Protein AF-A0A392UKX2-F1 (afdb_monomer)

Structure (mmCIF, N/CA/C/O backbone):
data_AF-A0A392UKX2-F1
#
_entry.id   AF-A0A392UKX2-F1
#
loop_
_atom_site.group_PDB
_atom_site.id
_atom_site.type_symbol
_atom_site.label_atom_id
_atom_site.label_alt_id
_atom_site.label_comp_id
_atom_site.label_asym_i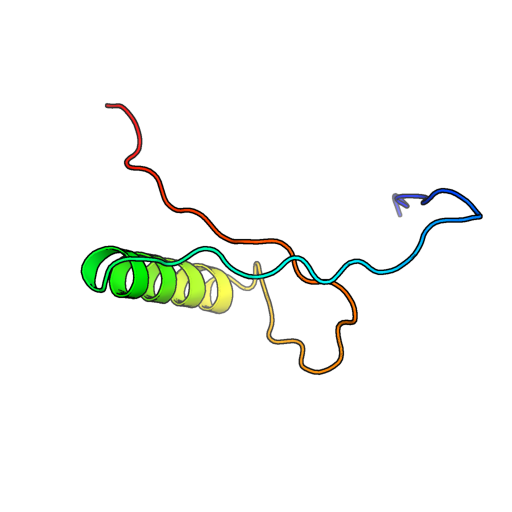d
_atom_site.label_entity_id
_atom_site.label_seq_id
_atom_site.pdbx_PDB_ins_code
_atom_site.Cartn_x
_atom_site.Cartn_y
_atom_site.Cartn_z
_atom_site.occupancy
_atom_site.B_iso_or_equiv
_atom_site.auth_seq_id
_atom_site.auth_comp_id
_atom_site.auth_asym_id
_atom_site.auth_atom_id
_atom_site.pdbx_PDB_model_num
ATOM 1 N N . MET A 1 1 ? -8.297 12.500 -22.711 1.00 83.81 1 MET A N 1
ATOM 2 C CA . MET A 1 1 ? -7.694 11.505 -21.802 1.00 83.81 1 MET A CA 1
ATOM 3 C C . MET A 1 1 ? -6.376 12.090 -21.333 1.00 83.81 1 MET A C 1
ATOM 5 O O . MET A 1 1 ? -5.617 12.547 -22.176 1.00 83.81 1 MET A O 1
ATOM 9 N N . HIS A 1 2 ? -6.176 12.227 -20.025 1.00 92.88 2 HIS A N 1
ATOM 10 C CA . HIS A 1 2 ? -4.931 12.761 -19.475 1.00 92.88 2 HIS A CA 1
ATOM 11 C C . HIS A 1 2 ? -3.953 11.602 -19.262 1.00 92.88 2 HIS A C 1
ATOM 13 O O . HIS A 1 2 ? -4.354 10.586 -18.699 1.00 92.88 2 HIS A O 1
ATOM 19 N N . ASN A 1 3 ? -2.709 11.757 -19.718 1.00 93.62 3 ASN A N 1
ATOM 20 C CA . ASN A 1 3 ? -1.673 10.732 -19.619 1.00 93.62 3 ASN A CA 1
ATOM 21 C C . ASN A 1 3 ? -0.584 11.196 -18.653 1.00 93.62 3 ASN A C 1
ATOM 23 O O . ASN A 1 3 ? -0.125 12.335 -18.739 1.00 93.62 3 ASN A O 1
ATOM 27 N N . ILE A 1 4 ? -0.153 10.292 -17.777 1.00 93.38 4 ILE A N 1
ATOM 28 C CA . ILE A 1 4 ? 1.010 10.486 -16.913 1.00 93.38 4 ILE A CA 1
ATOM 29 C C . ILE A 1 4 ? 2.191 9.805 -17.608 1.00 93.38 4 ILE A C 1
ATOM 31 O O . ILE A 1 4 ? 2.169 8.593 -17.813 1.00 93.38 4 ILE A O 1
ATOM 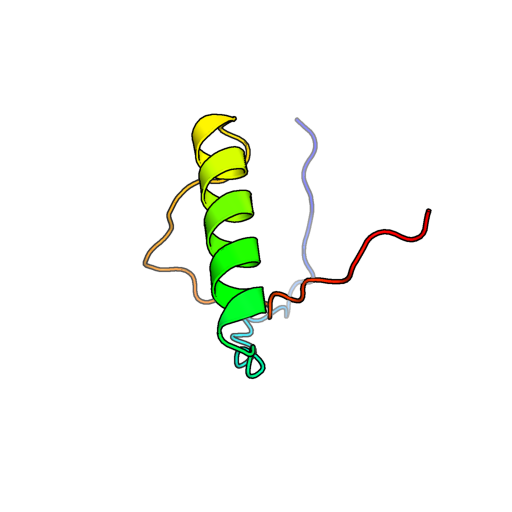35 N N . MET A 1 5 ? 3.185 10.592 -18.017 1.00 94.88 5 MET A N 1
ATOM 36 C CA . MET A 1 5 ? 4.405 10.104 -18.669 1.00 94.88 5 MET A CA 1
ATOM 37 C C . MET A 1 5 ? 5.448 9.728 -17.608 1.00 94.88 5 MET A C 1
ATOM 39 O O . MET A 1 5 ? 5.489 10.349 -16.546 1.00 94.88 5 MET A O 1
ATOM 43 N N . MET A 1 6 ? 6.289 8.736 -17.897 1.00 92.25 6 MET A N 1
ATOM 44 C CA . MET A 1 6 ? 7.440 8.363 -17.062 1.00 92.25 6 MET A CA 1
ATOM 45 C C . MET A 1 6 ? 8.748 8.676 -17.797 1.00 92.25 6 MET A C 1
ATOM 47 O O . MET A 1 6 ? 8.728 8.902 -19.005 1.00 92.25 6 MET A O 1
ATOM 51 N N . GLU A 1 7 ? 9.861 8.722 -17.064 1.00 95.62 7 GLU A N 1
ATOM 52 C CA . GLU A 1 7 ? 11.202 8.913 -17.633 1.00 95.62 7 GLU A CA 1
ATOM 53 C C . GLU A 1 7 ? 11.623 7.693 -18.475 1.00 95.62 7 GLU A C 1
ATOM 55 O O . GLU A 1 7 ? 11.242 6.560 -18.167 1.00 95.62 7 GLU A O 1
ATOM 60 N N . ASP A 1 8 ? 12.406 7.921 -19.536 1.00 92.88 8 ASP A N 1
ATOM 61 C CA . ASP A 1 8 ? 12.753 6.898 -20.539 1.00 92.88 8 ASP A CA 1
ATOM 62 C C . ASP A 1 8 ? 13.585 5.730 -19.968 1.00 92.88 8 ASP A C 1
ATOM 64 O O . ASP A 1 8 ? 13.539 4.612 -20.484 1.00 92.88 8 ASP A O 1
ATOM 68 N N . ASP A 1 9 ? 14.346 5.963 -18.900 1.00 93.94 9 ASP A N 1
ATOM 69 C CA . ASP A 1 9 ? 15.241 4.998 -18.250 1.00 93.94 9 ASP A CA 1
ATOM 70 C C . ASP A 1 9 ? 14.686 4.430 -16.930 1.00 93.94 9 ASP A C 1
ATOM 72 O O . ASP A 1 9 ? 15.388 3.723 -16.195 1.00 93.94 9 ASP A O 1
ATOM 76 N N . TYR A 1 10 ? 13.411 4.694 -16.642 1.00 91.56 10 TYR A N 1
ATOM 77 C CA . TYR A 1 10 ? 12.750 4.260 -15.418 1.00 91.56 10 TYR A CA 1
ATOM 78 C C . TYR A 1 10 ? 12.659 2.732 -15.296 1.00 91.56 10 TYR A C 1
ATOM 80 O O . TYR A 1 10 ? 12.354 2.014 -16.252 1.00 91.56 10 TYR A O 1
ATOM 88 N N . LYS A 1 11 ? 12.884 2.213 -14.081 1.00 93.81 11 LYS A N 1
ATOM 89 C CA . LYS A 1 11 ? 12.861 0.771 -13.786 1.00 93.81 11 LYS A CA 1
ATOM 90 C C . LYS A 1 11 ? 11.969 0.437 -12.589 1.00 93.81 11 LYS A C 1
ATOM 92 O O . LYS A 1 11 ? 12.087 1.124 -11.575 1.00 93.81 11 LYS A O 1
ATOM 97 N N . PRO A 1 12 ? 11.156 -0.642 -12.659 1.00 93.94 12 PRO A N 1
ATOM 98 C CA . PRO A 1 12 ? 10.420 -1.192 -11.517 1.00 93.94 12 PRO A CA 1
ATOM 99 C C . PRO A 1 12 ? 11.270 -1.354 -10.272 1.00 93.94 12 PRO A C 1
ATOM 101 O O . PRO A 1 12 ? 12.326 -1.980 -10.304 1.00 93.94 12 PRO A O 1
ATOM 104 N N . VAL A 1 13 ? 10.769 -0.799 -9.167 1.00 94.12 13 VAL A N 1
ATOM 105 C CA . VAL A 1 13 ? 11.343 -0.978 -7.837 1.00 94.12 13 VAL A CA 1
ATOM 106 C C . VAL A 1 13 ? 10.328 -1.682 -6.950 1.00 94.12 13 VAL A C 1
ATOM 108 O O . VAL A 1 13 ? 9.212 -1.201 -6.736 1.00 94.12 13 VAL A O 1
ATOM 111 N N . ALA A 1 14 ? 10.759 -2.806 -6.385 1.00 94.12 14 ALA A N 1
ATOM 112 C CA . ALA A 1 14 ? 10.068 -3.481 -5.303 1.00 94.12 14 ALA A CA 1
ATOM 113 C C . ALA A 1 14 ? 10.731 -3.111 -3.973 1.00 94.12 14 ALA A C 1
ATOM 115 O O . ALA A 1 14 ? 11.765 -3.665 -3.592 1.00 94.12 14 ALA A O 1
ATOM 116 N N . GLN A 1 15 ? 10.159 -2.137 -3.269 1.00 94.44 15 GLN A N 1
ATOM 117 C CA . GLN A 1 15 ? 10.644 -1.740 -1.952 1.00 94.44 15 GLN A CA 1
ATOM 118 C C . GLN A 1 15 ? 10.151 -2.730 -0.882 1.00 94.44 15 GLN A C 1
ATOM 120 O O . GLN A 1 15 ? 8.961 -3.053 -0.847 1.00 94.44 15 GLN A 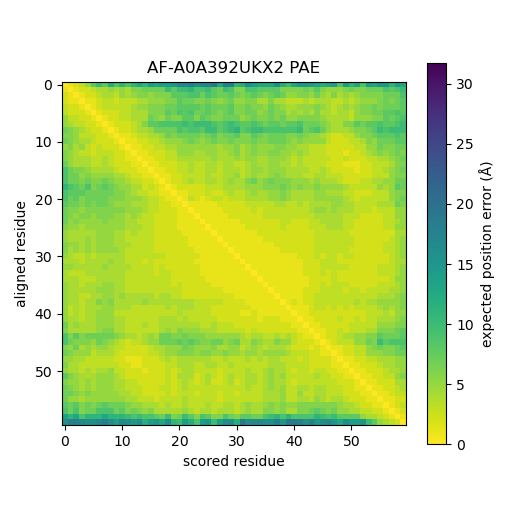O 1
ATOM 125 N N 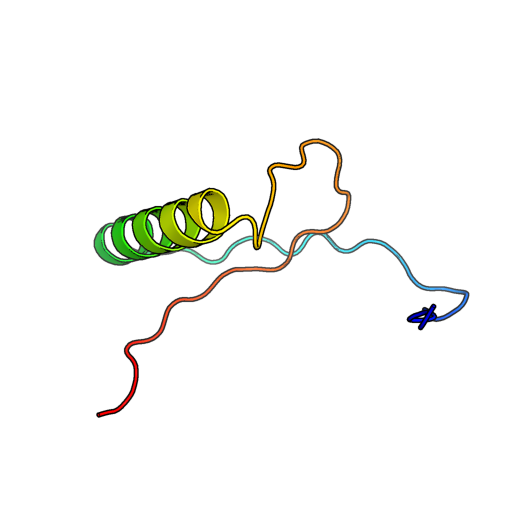. PRO A 1 16 ? 11.027 -3.203 0.024 1.00 92.62 16 PRO A N 1
ATOM 126 C CA . PRO A 1 16 ? 10.622 -4.120 1.081 1.00 92.62 16 PRO A CA 1
ATOM 127 C C . PRO A 1 16 ? 9.645 -3.441 2.050 1.00 92.62 16 PRO A C 1
ATOM 129 O O . PRO A 1 16 ? 9.866 -2.316 2.509 1.00 92.62 16 PRO A O 1
ATOM 132 N N . GLN A 1 17 ? 8.571 -4.149 2.400 1.00 92.56 17 GLN A N 1
ATOM 133 C CA . GLN A 1 17 ? 7.585 -3.673 3.366 1.00 92.56 17 GLN A CA 1
ATOM 134 C C . GLN A 1 17 ? 8.211 -3.563 4.763 1.00 92.56 17 GLN A C 1
ATOM 136 O O . GLN A 1 17 ? 8.830 -4.503 5.266 1.00 92.56 17 GLN A O 1
ATOM 141 N N . ARG A 1 18 ? 8.009 -2.420 5.428 1.00 91.69 18 ARG A N 1
ATOM 142 C CA . ARG A 1 18 ? 8.459 -2.222 6.812 1.00 91.69 18 ARG A CA 1
ATOM 143 C C . ARG A 1 18 ? 7.602 -3.032 7.781 1.00 91.69 18 ARG A C 1
ATOM 145 O O . ARG A 1 18 ? 6.411 -3.247 7.547 1.00 91.69 18 ARG A O 1
ATOM 152 N N . HIS A 1 19 ? 8.207 -3.459 8.888 1.00 93.00 19 HIS A N 1
ATOM 153 C CA . HIS A 1 19 ? 7.502 -4.215 9.915 1.00 93.00 19 HIS A CA 1
ATOM 154 C C . HIS A 1 19 ? 6.374 -3.380 10.539 1.00 93.00 19 HIS A C 1
ATOM 156 O O . HIS A 1 19 ? 6.597 -2.267 11.010 1.00 93.00 19 HIS A O 1
ATOM 162 N N . LEU A 1 20 ? 5.170 -3.952 10.570 1.00 91.06 20 LEU A N 1
ATOM 163 C CA . LEU A 1 20 ? 4.000 -3.392 11.240 1.00 91.06 20 LEU A CA 1
ATOM 164 C C . LEU A 1 20 ? 3.666 -4.253 12.456 1.00 91.06 20 LEU A C 1
ATOM 166 O O . LEU A 1 20 ? 3.631 -5.482 12.354 1.00 91.06 20 LEU A O 1
ATOM 170 N N . ASN A 1 21 ? 3.371 -3.611 13.586 1.00 92.69 21 ASN A N 1
ATOM 171 C CA . ASN A 1 21 ? 2.851 -4.320 14.752 1.00 92.69 21 ASN A CA 1
ATOM 172 C C . ASN A 1 21 ? 1.453 -4.924 14.445 1.00 92.69 21 ASN A C 1
ATOM 174 O O . ASN A 1 21 ? 0.787 -4.478 13.503 1.00 92.69 21 ASN A O 1
ATOM 178 N N . PRO A 1 22 ? 0.991 -5.935 15.204 1.00 94.31 22 PRO A N 1
ATOM 179 C CA . PRO A 1 22 ? -0.277 -6.619 14.928 1.00 94.31 22 PRO A CA 1
ATOM 180 C C . PRO A 1 22 ? -1.493 -5.686 14.843 1.00 94.31 22 PRO A C 1
ATOM 182 O O . PRO A 1 22 ? -2.262 -5.780 13.890 1.00 94.31 22 PRO A O 1
ATOM 185 N N . THR A 1 23 ? -1.617 -4.724 15.762 1.00 92.94 23 THR A N 1
ATOM 186 C CA . THR A 1 23 ? -2.714 -3.742 15.770 1.00 92.94 23 THR A CA 1
ATOM 187 C C . THR A 1 23 ? -2.757 -2.934 14.475 1.00 92.94 23 THR A C 1
ATOM 189 O O . THR A 1 23 ? -3.812 -2.748 13.873 1.00 92.94 23 THR A O 1
ATOM 192 N N . MET A 1 24 ? -1.596 -2.493 13.991 1.00 92.19 24 MET A N 1
ATOM 193 C CA . MET A 1 24 ? -1.493 -1.730 12.749 1.00 92.19 24 MET A CA 1
ATOM 194 C C . MET A 1 24 ? -1.804 -2.589 11.523 1.00 92.19 24 MET A C 1
ATOM 196 O O . MET A 1 24 ? -2.422 -2.088 10.586 1.00 92.19 24 MET A O 1
ATOM 200 N N . LYS A 1 25 ? -1.452 -3.882 11.529 1.00 92.12 25 LYS A N 1
ATOM 201 C CA . LYS A 1 25 ? -1.847 -4.809 10.453 1.00 92.12 25 LYS A CA 1
ATOM 202 C C . LYS A 1 25 ? -3.366 -4.937 10.346 1.00 92.12 25 LYS A C 1
ATOM 204 O O . LYS A 1 25 ? -3.890 -4.960 9.234 1.00 92.12 25 LYS A O 1
ATOM 209 N N . GLU A 1 26 ? -4.075 -4.990 11.473 1.00 94.44 26 GLU A N 1
ATOM 210 C CA . GLU A 1 26 ? -5.541 -5.033 11.468 1.00 94.44 26 GLU A CA 1
ATOM 211 C C . GLU A 1 26 ? -6.156 -3.745 10.917 1.00 94.44 26 GLU A C 1
ATOM 213 O O . GLU A 1 26 ? -7.090 -3.811 10.115 1.00 94.44 26 GLU A O 1
ATOM 218 N N . VAL A 1 27 ? -5.622 -2.581 11.302 1.00 93.94 27 VAL A N 1
ATOM 219 C CA . VAL A 1 27 ? -6.076 -1.286 10.771 1.00 93.94 27 VAL A CA 1
ATOM 220 C C . VAL A 1 27 ? -5.841 -1.211 9.263 1.00 93.94 27 VAL A C 1
ATOM 222 O O . VAL A 1 27 ? -6.781 -0.922 8.528 1.00 93.94 27 VAL A O 1
ATOM 225 N N . VAL A 1 28 ? -4.634 -1.551 8.789 1.00 94.06 28 VAL A N 1
ATOM 226 C CA . VAL A 1 28 ? -4.319 -1.608 7.349 1.00 94.06 28 VAL A CA 1
ATOM 227 C C . VAL A 1 28 ? -5.312 -2.502 6.618 1.00 94.06 28 VAL A C 1
ATOM 229 O O . VAL A 1 28 ? -5.881 -2.089 5.613 1.00 94.06 28 VAL A O 1
ATOM 232 N N . ARG A 1 29 ? -5.566 -3.711 7.131 1.00 94.19 29 ARG A N 1
ATOM 233 C CA . ARG A 1 29 ? -6.490 -4.654 6.492 1.00 94.19 29 ARG A CA 1
ATOM 234 C C . ARG A 1 29 ? -7.903 -4.080 6.379 1.00 94.19 29 ARG A C 1
ATOM 236 O O . ARG A 1 29 ? -8.515 -4.220 5.325 1.00 94.19 29 ARG A O 1
ATOM 243 N N . LYS A 1 30 ? -8.415 -3.434 7.433 1.00 96.06 30 LYS A N 1
ATOM 244 C CA . LYS A 1 30 ? -9.746 -2.804 7.416 1.00 96.06 30 LYS A CA 1
ATOM 245 C C . LYS A 1 30 ? -9.827 -1.683 6.381 1.00 96.06 30 LYS A C 1
ATOM 247 O O . LYS A 1 30 ? -10.805 -1.623 5.645 1.00 96.06 30 LYS A O 1
ATOM 252 N N . GLU A 1 31 ? -8.810 -0.830 6.297 1.00 94.88 31 GLU A N 1
ATOM 253 C CA . GLU A 1 31 ? -8.785 0.263 5.317 1.00 94.88 31 GLU A CA 1
ATOM 254 C C . GLU A 1 31 ? -8.653 -0.257 3.876 1.00 94.88 31 GLU A C 1
ATOM 256 O O . GLU A 1 31 ? -9.373 0.204 2.995 1.00 94.88 31 GLU A O 1
ATOM 261 N N . VAL A 1 32 ? -7.822 -1.277 3.634 1.00 95.25 32 VAL A N 1
ATOM 262 C CA . VAL A 1 32 ? -7.695 -1.911 2.308 1.00 95.25 32 VAL A CA 1
ATOM 263 C C . VAL A 1 32 ? -9.027 -2.507 1.845 1.00 95.25 32 VAL A C 1
ATOM 265 O O . VAL A 1 32 ? -9.405 -2.311 0.694 1.00 95.25 32 VAL A O 1
ATOM 268 N N . VAL A 1 33 ? -9.770 -3.184 2.729 1.00 97.56 33 VAL A N 1
ATOM 269 C CA . VAL A 1 33 ? -11.096 -3.731 2.389 1.00 97.56 33 VAL A CA 1
ATOM 270 C C . VAL A 1 33 ? -12.080 -2.618 2.029 1.00 97.56 33 VAL A C 1
ATOM 272 O O . VAL A 1 33 ? -12.732 -2.717 0.996 1.00 97.56 33 VAL A O 1
ATOM 275 N N . LYS A 1 34 ? -12.129 -1.522 2.797 1.00 97.25 34 LYS A N 1
ATOM 276 C CA . LYS A 1 34 ? -12.990 -0.372 2.465 1.00 97.25 34 LYS A CA 1
ATOM 277 C C . LYS A 1 34 ? -12.662 0.227 1.094 1.00 97.25 34 LYS A C 1
ATOM 279 O O . LYS A 1 34 ? -13.571 0.581 0.351 1.00 97.25 34 LYS A O 1
ATOM 284 N N . LEU A 1 35 ? -11.377 0.348 0.751 1.00 97.38 35 LEU A N 1
ATOM 285 C CA . LEU A 1 35 ? -10.951 0.882 -0.549 1.00 97.38 35 LEU A CA 1
ATOM 286 C C . LEU A 1 35 ? -11.282 -0.070 -1.709 1.00 97.38 35 LEU A C 1
ATOM 288 O O . LEU A 1 35 ? -11.625 0.402 -2.794 1.00 97.38 35 LEU A O 1
ATOM 292 N N . LEU A 1 36 ? -11.200 -1.386 -1.481 1.00 97.50 36 LEU A N 1
ATOM 293 C CA . LEU A 1 36 ? -11.635 -2.406 -2.441 1.00 97.50 36 LEU A CA 1
ATOM 294 C C . LEU A 1 36 ? -13.152 -2.343 -2.661 1.00 97.50 36 LEU A C 1
ATOM 296 O O . LEU A 1 36 ? -13.598 -2.316 -3.804 1.00 97.50 36 LEU A O 1
ATOM 300 N N . GLU A 1 37 ? -13.942 -2.265 -1.587 1.00 97.88 37 GLU A N 1
ATOM 301 C CA . GLU A 1 37 ? -15.408 -2.145 -1.653 1.00 97.88 37 GLU A CA 1
ATOM 302 C C . GLU A 1 37 ? -15.853 -0.848 -2.340 1.00 97.88 37 GLU A C 1
ATOM 304 O O . GLU A 1 37 ? -16.822 -0.846 -3.097 1.00 97.88 37 GLU A O 1
ATOM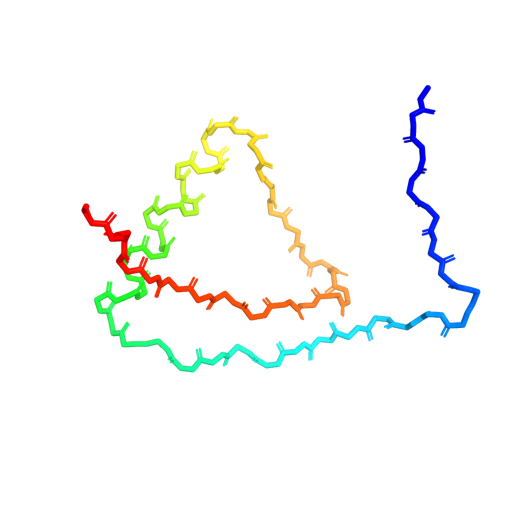 309 N N . ALA A 1 38 ? -15.118 0.247 -2.132 1.00 98.31 38 ALA A N 1
ATOM 310 C CA . ALA A 1 38 ? -15.348 1.516 -2.818 1.00 98.31 38 ALA A CA 1
ATOM 311 C C . ALA A 1 38 ? -14.922 1.504 -4.302 1.00 98.31 38 ALA A C 1
ATOM 313 O O . ALA A 1 38 ? -15.154 2.489 -5.002 1.00 98.31 38 ALA A O 1
ATOM 314 N N . GLY A 1 39 ? -14.266 0.440 -4.781 1.00 97.56 39 GLY A N 1
ATOM 315 C CA . GLY A 1 39 ? -13.747 0.346 -6.149 1.00 97.56 39 GLY A CA 1
ATOM 316 C C . GLY A 1 39 ? -12.580 1.296 -6.445 1.00 97.56 39 GLY A C 1
ATOM 317 O O . GLY A 1 39 ? -12.289 1.559 -7.609 1.00 97.56 39 GLY A O 1
ATOM 318 N N . MET A 1 40 ? -11.917 1.831 -5.411 1.00 97.56 40 MET A N 1
ATOM 319 C CA . MET A 1 40 ? -10.773 2.740 -5.572 1.00 97.56 40 MET A CA 1
ATOM 320 C C . MET A 1 40 ? -9.471 1.995 -5.883 1.00 97.56 40 MET A C 1
ATOM 322 O O . MET A 1 40 ? -8.576 2.557 -6.510 1.00 97.56 40 MET A O 1
ATOM 326 N N . ILE A 1 41 ? -9.356 0.744 -5.432 1.00 97.38 41 ILE A N 1
ATOM 327 C CA . ILE A 1 41 ? -8.210 -0.139 -5.687 1.00 97.38 41 ILE A CA 1
ATOM 328 C C . ILE A 1 41 ? -8.693 -1.515 -6.158 1.00 97.38 41 ILE A C 1
ATOM 330 O O . ILE A 1 41 ? -9.859 -1.863 -5.982 1.00 97.38 41 ILE A O 1
ATOM 334 N N . TYR A 1 42 ? -7.789 -2.311 -6.728 1.00 96.69 42 TYR A N 1
ATOM 335 C CA . TYR A 1 42 ? -8.055 -3.670 -7.206 1.00 96.69 42 TYR A CA 1
ATOM 336 C C . TYR A 1 42 ? -6.851 -4.591 -6.929 1.00 96.69 42 TYR A C 1
ATOM 338 O O . TYR A 1 42 ? -5.729 -4.098 -6.779 1.00 96.69 42 TYR A O 1
ATOM 346 N N . PRO A 1 43 ? -7.052 -5.918 -6.819 1.00 95.00 43 PRO A N 1
ATOM 347 C CA . PRO A 1 43 ? -5.950 -6.854 -6.630 1.00 95.00 43 PRO A CA 1
ATOM 348 C C . PRO A 1 43 ? -5.119 -6.998 -7.912 1.00 95.00 43 PRO A C 1
ATOM 350 O O . PRO A 1 43 ? -5.666 -7.133 -9.003 1.00 95.00 43 PRO A O 1
ATOM 353 N N . ILE A 1 44 ? -3.795 -7.026 -7.761 1.00 95.19 44 ILE A N 1
ATOM 354 C CA . ILE A 1 44 ? -2.828 -7.272 -8.837 1.00 95.19 44 ILE A CA 1
ATOM 355 C C . ILE A 1 44 ? -1.797 -8.295 -8.355 1.00 95.19 44 ILE A C 1
ATOM 357 O O . ILE A 1 44 ? -1.314 -8.200 -7.226 1.00 95.19 44 ILE A O 1
ATOM 361 N N . SER A 1 45 ? -1.489 -9.296 -9.180 1.00 91.75 45 SER A N 1
ATOM 362 C CA . SER A 1 45 ? -0.588 -10.399 -8.808 1.00 91.75 45 SER A CA 1
ATOM 363 C C . SER A 1 45 ? 0.810 -10.288 -9.416 1.00 91.75 45 SER A C 1
ATOM 365 O O . SER A 1 45 ? 1.757 -10.830 -8.856 1.00 91.75 45 SER A O 1
ATOM 367 N N . ASP A 1 46 ? 0.947 -9.609 -10.550 1.00 93.31 46 ASP A N 1
ATOM 368 C CA . ASP A 1 46 ? 2.123 -9.612 -11.431 1.00 93.31 46 ASP A CA 1
ATOM 369 C C . ASP A 1 46 ? 2.870 -8.265 -11.472 1.00 93.31 46 ASP A C 1
ATOM 371 O O . ASP A 1 46 ? 3.713 -8.029 -12.337 1.00 93.31 46 ASP A O 1
ATOM 375 N N . SER A 1 47 ? 2.606 -7.374 -10.512 1.00 92.50 47 SER A N 1
ATOM 376 C CA . SER A 1 47 ? 3.287 -6.081 -10.424 1.00 92.50 47 SER A CA 1
ATOM 377 C C . SER A 1 47 ? 4.757 -6.234 -10.025 1.00 92.50 47 SER A C 1
ATOM 379 O O . SER A 1 47 ? 5.074 -6.684 -8.925 1.00 92.50 47 SER A O 1
ATOM 381 N N . ALA A 1 48 ? 5.661 -5.742 -10.876 1.00 93.81 48 ALA A N 1
ATOM 382 C CA . ALA A 1 48 ? 7.070 -5.553 -10.523 1.00 93.81 48 ALA A CA 1
ATOM 383 C C . ALA A 1 48 ? 7.291 -4.372 -9.545 1.00 93.81 48 ALA A C 1
ATOM 385 O O . ALA A 1 48 ? 8.384 -4.200 -9.006 1.00 93.81 48 ALA A O 1
ATOM 386 N N . TRP A 1 49 ? 6.252 -3.562 -9.310 1.00 93.44 49 TRP A N 1
ATOM 387 C CA . TRP A 1 49 ? 6.250 -2.419 -8.399 1.00 93.44 49 TRP A CA 1
ATOM 388 C C . TRP A 1 49 ? 5.747 -2.800 -7.017 1.00 93.44 49 TRP A C 1
ATOM 390 O O . TRP A 1 49 ? 4.659 -3.369 -6.889 1.00 93.44 49 TRP A O 1
ATOM 400 N N . VAL A 1 50 ? 6.484 -2.390 -5.984 1.00 93.69 50 VAL A N 1
ATOM 401 C CA . VAL A 1 50 ? 6.027 -2.448 -4.590 1.00 93.69 50 VAL A CA 1
ATOM 402 C C . VAL A 1 50 ? 6.475 -1.182 -3.86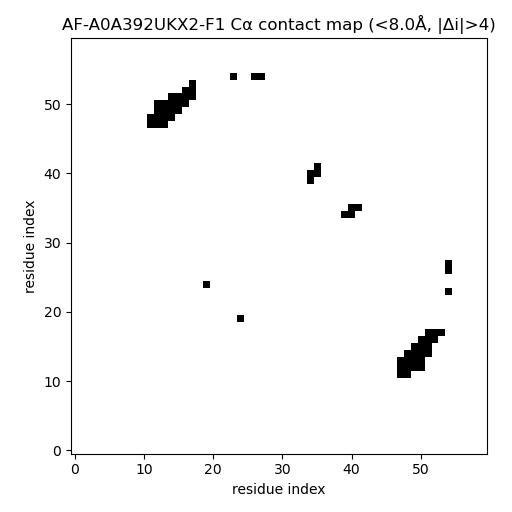9 1.00 93.69 50 VAL A C 1
ATOM 404 O O . VAL A 1 50 ? 7.661 -0.856 -3.863 1.00 93.69 50 VAL A O 1
ATOM 407 N N . SER A 1 51 ? 5.533 -0.485 -3.234 1.00 93.19 51 SER A N 1
ATOM 408 C CA . SER A 1 51 ? 5.799 0.649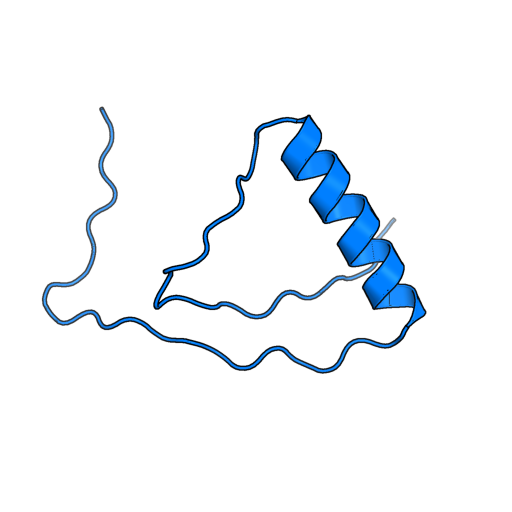 -2.343 1.00 93.19 51 SER A CA 1
ATOM 409 C C . SER A 1 51 ? 5.346 0.290 -0.922 1.00 93.19 51 SER A C 1
ATOM 411 O O . SER A 1 51 ? 4.295 -0.342 -0.774 1.00 93.19 51 SER A O 1
ATOM 413 N N . PRO A 1 52 ? 6.111 0.633 0.132 1.00 93.25 52 PRO A N 1
ATOM 414 C CA . PRO A 1 52 ? 5.769 0.258 1.491 1.00 93.25 52 PRO A CA 1
ATOM 415 C C . PRO A 1 52 ? 4.565 1.060 1.989 1.00 93.25 52 PRO A C 1
ATOM 417 O O . PRO A 1 52 ? 4.504 2.281 1.848 1.00 93.25 52 PRO A O 1
ATOM 420 N N . VAL A 1 53 ? 3.638 0.382 2.659 1.00 91.56 53 VAL A N 1
ATOM 421 C CA . VAL A 1 53 ? 2.473 1.016 3.286 1.00 91.56 53 VAL A CA 1
ATOM 422 C C . VAL A 1 53 ? 2.775 1.331 4.748 1.00 91.56 53 VAL A C 1
ATOM 424 O O . VAL A 1 53 ? 3.271 0.481 5.489 1.00 91.56 53 VAL A O 1
ATOM 427 N N . GLN A 1 54 ? 2.432 2.543 5.176 1.00 89.75 54 GLN A N 1
ATOM 428 C CA . GLN A 1 54 ? 2.502 2.989 6.564 1.00 89.75 54 GLN A CA 1
ATOM 429 C C . GLN A 1 54 ? 1.139 3.555 6.966 1.00 89.75 54 GLN A C 1
ATOM 431 O O . GLN A 1 54 ? 0.496 4.249 6.183 1.00 89.75 54 GLN A O 1
ATOM 436 N N . VAL A 1 55 ? 0.717 3.297 8.203 1.00 89.19 55 VAL A N 1
ATOM 437 C CA . VAL A 1 55 ? -0.466 3.935 8.792 1.00 89.19 55 VAL A CA 1
ATOM 438 C C . VAL A 1 55 ? -0.012 4.822 9.938 1.00 89.19 55 VAL A C 1
ATOM 440 O O . VAL A 1 55 ? 0.882 4.461 10.705 1.00 89.19 55 VAL A O 1
ATOM 443 N N . VAL A 1 56 ? -0.613 6.001 10.034 1.00 90.50 56 VAL A N 1
ATOM 444 C CA . VAL A 1 56 ? -0.357 6.975 11.092 1.00 90.50 56 VAL A CA 1
ATOM 445 C C . VAL A 1 56 ? -1.715 7.468 11.588 1.00 90.50 56 VAL A C 1
ATOM 447 O O . VAL A 1 56 ? -2.597 7.712 10.761 1.00 90.50 56 VAL A O 1
ATOM 450 N N . PRO A 1 57 ? -1.922 7.609 12.909 1.00 89.00 57 PRO A N 1
ATOM 451 C CA . PRO A 1 57 ? -3.127 8.237 13.429 1.00 89.00 57 PRO A CA 1
ATOM 452 C C . PRO A 1 57 ? -3.290 9.638 12.841 1.00 89.00 57 PRO A C 1
ATOM 454 O O . PRO A 1 57 ? -2.345 10.430 12.821 1.00 89.00 57 PRO A O 1
ATOM 457 N N . LYS A 1 58 ? -4.493 9.960 12.366 1.00 90.38 58 LYS A N 1
ATOM 458 C CA . LYS A 1 58 ? -4.791 11.315 11.913 1.00 90.38 58 LYS A CA 1
ATOM 459 C C . LYS A 1 58 ? -4.730 12.247 13.121 1.00 90.38 58 LYS A C 1
ATOM 461 O O . LYS A 1 58 ? -5.333 11.958 14.153 1.00 90.38 58 LYS A O 1
ATOM 466 N N . LYS A 1 59 ? -3.995 13.353 12.996 1.00 91.94 59 LYS A N 1
ATOM 467 C CA . LYS A 1 59 ? -4.017 14.403 14.013 1.00 91.94 59 LYS A CA 1
ATOM 468 C C . LYS A 1 59 ? -5.438 14.976 14.089 1.00 91.94 59 LYS A C 1
ATOM 470 O O . LYS A 1 59 ? -6.025 15.264 13.043 1.00 91.94 59 LYS A O 1
ATOM 475 N N . GLY A 1 60 ? -5.968 15.057 15.309 1.00 78.44 60 GLY A N 1
ATOM 476 C CA . GLY A 1 60 ? -7.228 15.738 15.616 1.00 78.44 60 GLY A CA 1
ATOM 477 C C . GLY A 1 60 ? -7.115 17.249 15.510 1.00 78.44 60 GLY A C 1
ATOM 478 O O . GLY A 1 60 ? -5.974 17.765 15.580 1.00 78.44 60 GLY A O 1
#

Foldseek 3Di:
DDDDDDDPPDDADADDADDDDPVQVVVVVVVVVVCVVVVVDDDDDPGSHHDYDDDDDDDD

Mean predicted aligned error: 4.1 Å

Solvent-accessible surface area (backbone atoms only — not comparable t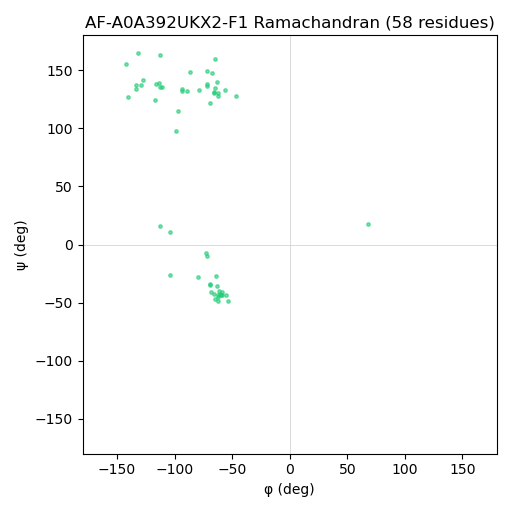o full-atom values): 4238 Å² total; per-residue (Å²): 135,90,81,87,84,78,68,95,83,69,72,78,52,66,47,79,68,67,93,68,58,74,71,55,48,53,51,51,52,55,52,53,50,53,36,43,76,70,65,78,49,80,94,78,92,82,66,63,60,37,78,59,81,83,87,75,84,78,83,128

Sequence (60 aa):
MHNIMMEDDYKPVAQPQRHLNPTMKEVVRKEVVKLLEAGMIYPISDSAWVSPVQVVPKKG
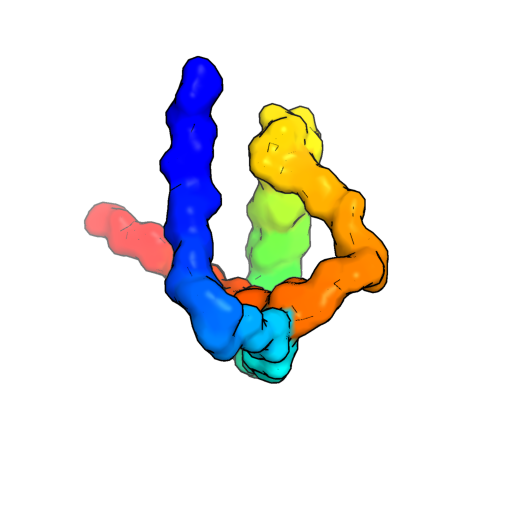
Secondary structure (DSSP, 8-state):
-------TT----BPPPPP--HHHHHHHHHHHHHHHHTTS----SS-S-B------PPP-

Organism: NCBI:txid97028

pLDDT: mean 93.4, std 3.2, range [78.44, 98.31]

Radius of gyration: 15.0 Å; Cα contacts (8 Å, |Δi|>4): 31; chains: 1; bounding box: 31×26×38 Å

InterPro domains:
  IPR043502 DNA/RNA polymerase superfamily [SSF56672] (2-60)

Nearest PDB structures (foldseek):
  4mh8-assembly1_A  TM=9.101E-01  e=3.775E-01  Moloney murine leukemia virus isolate Shinnick
  6b1s-assembly1_A  TM=9.068E-01  e=5.388E-01  Moloney murine leukemia virus
  3ig1-assembly1_A  TM=8.944E-01  e=4.556E+00  Human immunodeficiency virus type 1 BH10
  6kdj-assembly2_C  TM=9.143E-01  e=7.497E+00  Human immunodeficiency virus 1